Protein AF-A0A943DDJ6-F1 (afdb_monomer_lite)

Structure (mmCIF, N/CA/C/O backbone):
data_AF-A0A943DDJ6-F1
#
_entry.id   AF-A0A943DDJ6-F1
#
loop_
_atom_site.group_PDB
_atom_site.id
_atom_site.type_symbol
_atom_site.label_atom_id
_atom_site.label_alt_id
_atom_site.label_comp_id
_atom_site.label_asym_id
_atom_site.label_entity_id
_atom_site.label_seq_id
_atom_site.pdbx_PDB_ins_code
_atom_site.Cartn_x
_atom_site.Cartn_y
_atom_site.Cartn_z
_atom_site.occupancy
_atom_site.B_iso_or_equiv
_atom_site.auth_seq_id
_atom_site.auth_comp_id
_atom_site.auth_asym_id
_atom_site.auth_atom_id
_atom_site.pdbx_PDB_model_num
ATOM 1 N N . MET A 1 1 ? -19.215 -8.508 21.842 1.00 49.50 1 MET A N 1
ATOM 2 C CA . MET A 1 1 ? -19.177 -8.237 20.386 1.00 49.50 1 MET A CA 1
ATOM 3 C C . MET A 1 1 ? -18.303 -9.313 19.755 1.00 49.50 1 MET A C 1
ATOM 5 O O . MET A 1 1 ? -17.235 -9.571 20.293 1.00 49.50 1 MET A O 1
ATOM 9 N N . ALA A 1 2 ? -18.777 -10.025 18.729 1.00 50.59 2 ALA A N 1
ATOM 10 C CA . ALA A 1 2 ? -18.021 -11.134 18.146 1.00 50.59 2 ALA A CA 1
ATOM 11 C C . ALA A 1 2 ? -16.811 -10.601 17.363 1.00 50.59 2 ALA A C 1
ATOM 13 O O . ALA A 1 2 ? -16.972 -9.852 16.399 1.00 50.59 2 ALA A O 1
ATOM 14 N N . ASN A 1 3 ? -15.604 -10.986 17.775 1.00 65.31 3 ASN A N 1
ATOM 15 C CA . ASN A 1 3 ? -14.383 -10.681 17.038 1.00 65.31 3 ASN A CA 1
ATOM 16 C C . ASN A 1 3 ? -14.283 -11.644 15.848 1.00 65.31 3 ASN A C 1
ATOM 18 O O . ASN A 1 3 ? -14.105 -12.847 16.030 1.00 65.31 3 ASN A O 1
ATOM 22 N N . VAL A 1 4 ? -14.417 -11.128 14.625 1.00 78.44 4 VAL A N 1
ATOM 23 C CA . VAL A 1 4 ? -14.254 -11.918 13.394 1.00 78.44 4 VAL A CA 1
ATOM 24 C C . VAL A 1 4 ? -12.816 -11.783 12.904 1.00 78.44 4 VAL A C 1
ATOM 26 O O . VAL A 1 4 ? -12.301 -10.671 12.794 1.00 78.44 4 VAL A O 1
ATOM 29 N N . LYS A 1 5 ? -12.167 -12.906 12.580 1.00 87.06 5 LYS A N 1
ATOM 30 C CA . LYS A 1 5 ? -10.821 -12.906 11.990 1.00 87.06 5 LYS A CA 1
ATOM 31 C C . LYS A 1 5 ? -10.842 -12.171 10.643 1.00 87.06 5 LYS A C 1
ATOM 33 O O . LYS A 1 5 ? -11.621 -12.518 9.764 1.00 87.06 5 LYS A O 1
ATOM 38 N N . LEU A 1 6 ? -9.955 -11.194 10.447 1.00 87.94 6 LEU A N 1
ATOM 39 C CA . LEU A 1 6 ? -9.870 -10.434 9.188 1.00 87.94 6 LEU A CA 1
ATOM 40 C C . LEU A 1 6 ? -9.595 -11.327 7.965 1.00 87.94 6 LEU A C 1
ATOM 42 O O . LEU A 1 6 ? -10.124 -11.072 6.887 1.00 87.94 6 LEU A O 1
ATOM 46 N N . GLY A 1 7 ? -8.851 -12.420 8.151 1.00 90.75 7 GLY A N 1
ATOM 47 C CA . GLY A 1 7 ? -8.566 -13.400 7.097 1.00 90.75 7 GLY A CA 1
ATOM 48 C C . GLY A 1 7 ? -9.787 -14.142 6.547 1.00 90.75 7 GLY A C 1
ATOM 49 O O . GLY A 1 7 ? -9.687 -14.744 5.486 1.00 90.75 7 GLY A O 1
ATOM 50 N N . THR A 1 8 ? -10.941 -14.097 7.223 1.00 92.88 8 THR A N 1
ATOM 51 C CA . THR A 1 8 ? -12.185 -14.711 6.721 1.00 92.88 8 THR A CA 1
ATOM 52 C C . THR A 1 8 ? -13.105 -13.710 6.023 1.00 92.88 8 THR A C 1
ATOM 54 O O . THR A 1 8 ? -14.161 -14.089 5.518 1.00 92.88 8 THR A O 1
ATOM 57 N N . LYS A 1 9 ? -12.738 -12.422 5.988 1.00 95.00 9 LYS A N 1
ATOM 58 C CA . LYS A 1 9 ? -13.497 -11.397 5.268 1.00 95.00 9 LYS A CA 1
ATOM 59 C C . LYS A 1 9 ? -13.220 -11.494 3.771 1.00 95.00 9 LYS A C 1
ATOM 61 O O . LYS A 1 9 ? -12.069 -11.589 3.348 1.00 95.00 9 LYS A O 1
ATOM 66 N N . ALA A 1 10 ? -14.279 -11.424 2.971 1.00 97.00 10 ALA A N 1
ATOM 67 C CA . ALA A 1 10 ? -14.156 -11.376 1.521 1.00 97.00 10 ALA A CA 1
ATOM 68 C C . ALA A 1 10 ? -13.442 -10.091 1.076 1.00 97.00 10 ALA A C 1
ATOM 70 O O . ALA A 1 10 ? -13.588 -9.037 1.706 1.00 97.00 10 ALA A O 1
ATOM 71 N N . VAL A 1 11 ? -12.715 -10.169 -0.038 1.00 98.12 11 VAL A N 1
ATOM 72 C CA . VAL A 1 11 ? -12.174 -8.989 -0.724 1.00 98.12 11 VAL A CA 1
ATOM 73 C C . VAL A 1 11 ? -13.317 -8.015 -1.039 1.00 98.12 11 VAL A C 1
ATOM 75 O O . VAL A 1 11 ? -14.397 -8.426 -1.457 1.00 98.12 11 VAL A O 1
ATOM 78 N N . GLY A 1 12 ? -13.098 -6.725 -0.785 1.00 97.75 12 GLY A N 1
ATOM 79 C CA . GLY A 1 12 ? -14.103 -5.664 -0.877 1.00 97.75 12 GLY A CA 1
ATOM 80 C C . GLY A 1 12 ? -14.898 -5.408 0.408 1.00 97.75 12 GLY A C 1
ATOM 81 O O . GLY A 1 12 ? -15.646 -4.434 0.461 1.00 97.75 12 GLY A O 1
ATOM 82 N N . SER A 1 13 ? -14.730 -6.223 1.457 1.00 97.75 13 SER A N 1
ATOM 83 C CA . SER A 1 13 ? -15.357 -5.955 2.760 1.00 97.75 13 SER A CA 1
ATOM 84 C C . SER A 1 13 ? -14.799 -4.680 3.394 1.00 97.75 13 SER A C 1
ATOM 86 O O . SER A 1 13 ? -13.585 -4.469 3.383 1.00 97.75 13 SER A O 1
ATOM 88 N N . ILE A 1 14 ? -15.674 -3.888 4.023 1.00 97.00 14 ILE A N 1
ATOM 89 C CA . ILE A 1 14 ? -15.276 -2.747 4.855 1.00 97.00 14 ILE A CA 1
ATOM 90 C C . ILE A 1 14 ? -15.037 -3.206 6.293 1.00 97.00 14 ILE A C 1
ATOM 92 O O . ILE A 1 14 ? -15.858 -3.911 6.887 1.00 97.00 14 ILE A O 1
ATOM 96 N N . VAL A 1 15 ? -13.914 -2.778 6.860 1.00 95.44 15 VAL A N 1
ATOM 97 C CA . VAL A 1 15 ? -13.555 -2.961 8.266 1.00 95.44 15 VAL A CA 1
ATOM 98 C C . VAL A 1 15 ? -13.237 -1.607 8.883 1.00 95.44 15 VAL A C 1
ATOM 100 O O . VAL A 1 15 ? -12.662 -0.738 8.235 1.00 95.44 15 VAL A O 1
ATOM 103 N N . LYS A 1 16 ? -13.626 -1.416 10.143 1.00 95.56 16 LYS A N 1
ATOM 104 C CA . LYS A 1 16 ? -13.414 -0.156 10.858 1.00 95.56 16 LYS A CA 1
ATOM 105 C C . LYS A 1 16 ? -12.211 -0.272 11.775 1.00 95.56 16 LYS A C 1
ATOM 107 O O . LYS A 1 16 ? -12.199 -1.117 12.668 1.00 95.56 16 LYS A O 1
ATOM 112 N N . ILE A 1 17 ? -11.228 0.597 11.575 1.00 95.69 17 ILE A N 1
ATOM 113 C CA . ILE A 1 17 ? -10.015 0.680 12.395 1.00 95.69 17 ILE A CA 1
ATOM 114 C C . ILE A 1 17 ? -9.929 2.088 12.970 1.00 95.69 17 ILE A C 1
ATOM 116 O O . ILE A 1 17 ? -10.232 3.066 12.286 1.00 95.69 17 ILE A O 1
ATOM 120 N N . LYS A 1 18 ? -9.545 2.204 14.243 1.00 96.94 18 LYS A N 1
ATOM 121 C CA . LYS A 1 18 ? -9.266 3.512 14.832 1.00 96.94 18 LYS A CA 1
ATOM 122 C C . LYS A 1 18 ? -7.888 3.996 14.384 1.00 96.94 18 LYS A C 1
ATOM 124 O O . LYS A 1 18 ? -6.894 3.294 14.563 1.00 96.94 18 LYS A O 1
ATOM 129 N N . VAL A 1 19 ? -7.851 5.203 13.833 1.00 97.81 19 VAL A N 1
ATOM 130 C CA . VAL A 1 19 ? -6.631 5.941 13.493 1.00 97.81 19 VAL A CA 1
ATOM 131 C C . VAL A 1 19 ? -6.745 7.309 14.150 1.00 97.81 19 VAL A C 1
ATOM 133 O O . VAL A 1 19 ? -7.711 8.034 13.907 1.00 97.81 19 VAL A O 1
ATOM 136 N N . ASN A 1 20 ? -5.791 7.637 15.018 1.00 97.25 20 ASN A N 1
ATOM 137 C CA . ASN A 1 20 ? -5.795 8.839 15.849 1.00 97.25 20 ASN A CA 1
ATOM 138 C C . ASN A 1 20 ? -7.101 8.997 16.657 1.00 97.25 20 ASN A C 1
ATOM 140 O O . ASN A 1 20 ? -7.748 10.040 16.642 1.00 97.25 20 ASN A O 1
ATOM 144 N N . GLY A 1 21 ? -7.560 7.904 17.277 1.00 96.00 21 GLY A N 1
ATOM 145 C CA . GLY A 1 21 ? -8.799 7.864 18.065 1.00 96.00 21 GLY A CA 1
ATOM 146 C C . GLY A 1 21 ? -10.106 7.854 17.255 1.00 96.00 21 GLY A C 1
ATOM 147 O O . GLY A 1 21 ? -11.129 7.408 17.778 1.00 96.00 21 GLY A O 1
ATOM 148 N N . ALA A 1 22 ? -10.0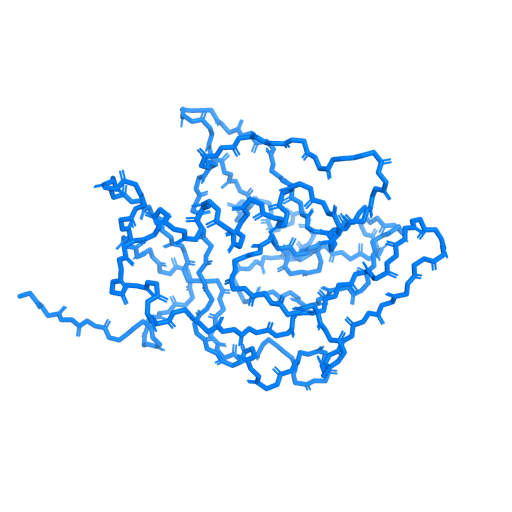84 8.248 15.979 1.00 96.69 22 ALA A N 1
ATOM 149 C CA . ALA A 1 22 ? -11.259 8.283 15.111 1.00 96.69 22 ALA A CA 1
ATOM 150 C C . ALA A 1 22 ? -11.442 6.970 14.337 1.00 96.69 22 ALA A C 1
ATOM 152 O O . ALA A 1 22 ? -10.481 6.392 13.832 1.00 96.69 22 ALA A O 1
ATOM 153 N N . SER A 1 23 ? -12.687 6.505 14.202 1.00 96.75 23 SER A N 1
ATOM 154 C CA . SER A 1 23 ? -13.006 5.328 13.384 1.00 96.75 23 SER A CA 1
ATOM 155 C C . SER A 1 23 ? -12.897 5.663 11.897 1.00 96.75 23 SER A C 1
ATOM 157 O O . SER A 1 23 ? -13.478 6.647 11.438 1.00 96.75 23 SER A O 1
ATOM 159 N N . LYS A 1 24 ? -12.147 4.848 11.155 1.00 97.25 24 LYS A N 1
ATOM 160 C CA . LYS A 1 24 ? -11.918 4.990 9.718 1.00 97.25 24 LYS A CA 1
ATOM 161 C C . LYS A 1 24 ? -12.232 3.687 8.994 1.00 97.25 24 LYS A C 1
ATOM 163 O O . LYS A 1 24 ? -11.968 2.605 9.524 1.00 97.25 24 LYS A O 1
ATOM 168 N N . ASP A 1 25 ? -12.764 3.809 7.785 1.00 97.56 25 ASP A N 1
ATOM 169 C CA . ASP A 1 25 ? -13.075 2.671 6.929 1.00 97.56 25 ASP A CA 1
ATOM 170 C C . ASP A 1 25 ? -11.823 2.206 6.176 1.00 97.56 25 ASP A C 1
ATOM 172 O O . ASP A 1 25 ? -11.112 2.990 5.543 1.00 97.56 25 ASP A O 1
ATOM 176 N N . PHE A 1 26 ? -11.582 0.903 6.228 1.00 98.06 26 PHE A N 1
ATOM 177 C CA . PHE A 1 26 ? -10.569 0.201 5.455 1.00 98.06 26 PHE A CA 1
ATOM 178 C C . PHE A 1 26 ? -11.236 -0.878 4.608 1.00 98.06 26 PHE A C 1
ATOM 180 O O . PHE A 1 26 ? -12.188 -1.523 5.042 1.00 98.06 26 PHE A O 1
ATOM 187 N N . ILE A 1 27 ? -10.715 -1.096 3.410 1.00 98.25 27 ILE A N 1
ATOM 188 C CA . ILE A 1 27 ? -11.183 -2.093 2.454 1.00 98.25 27 ILE A CA 1
ATOM 189 C C . ILE A 1 27 ? -10.225 -3.281 2.494 1.00 98.25 27 ILE A C 1
ATOM 191 O O . ILE A 1 27 ? -9.010 -3.098 2.417 1.00 98.25 27 ILE A O 1
ATOM 195 N N . VAL A 1 28 ? -10.753 -4.503 2.559 1.00 98.44 28 VAL A N 1
ATOM 196 C CA . VAL A 1 28 ? -9.958 -5.715 2.305 1.00 98.44 28 VAL A CA 1
ATOM 197 C C . VAL A 1 28 ? -9.627 -5.779 0.816 1.00 98.44 28 VAL A C 1
ATOM 199 O O . VAL A 1 28 ? -10.514 -6.055 0.009 1.00 98.44 28 VAL A O 1
ATOM 202 N N . VAL A 1 29 ? -8.372 -5.527 0.437 1.00 98.56 29 VAL A N 1
ATOM 203 C CA . VAL A 1 29 ? -7.970 -5.447 -0.982 1.00 98.56 29 VAL A CA 1
ATOM 204 C C . VAL A 1 29 ? -7.312 -6.712 -1.524 1.00 98.56 29 VAL A C 1
ATOM 206 O O . VAL A 1 29 ? -7.338 -6.949 -2.731 1.00 98.56 29 VAL A O 1
ATOM 209 N N . GLN A 1 30 ? -6.768 -7.546 -0.637 1.00 98.56 30 GLN A N 1
ATOM 210 C CA . GLN A 1 30 ? -6.151 -8.825 -0.977 1.00 98.56 30 GLN A CA 1
ATOM 211 C C . GLN A 1 30 ? -6.229 -9.784 0.214 1.00 98.56 30 GLN A C 1
ATOM 213 O O . GLN A 1 30 ? -6.111 -9.368 1.370 1.00 98.56 30 GLN A O 1
ATOM 218 N N . GLN A 1 31 ? -6.382 -11.074 -0.086 1.00 98.06 31 GLN A N 1
ATOM 219 C CA . GLN A 1 31 ? -6.125 -12.162 0.854 1.00 98.06 31 GLN A CA 1
ATOM 220 C C . GLN A 1 31 ? -4.959 -13.013 0.345 1.00 98.06 31 GLN A C 1
ATOM 222 O O . GLN A 1 31 ? -4.867 -13.311 -0.846 1.00 98.06 31 GLN A O 1
ATOM 227 N N . GLY A 1 32 ? -4.080 -13.411 1.256 1.00 97.94 32 GLY A N 1
ATOM 228 C CA . GLY A 1 32 ? -2.894 -14.194 0.938 1.00 97.94 32 GLY A CA 1
ATOM 229 C C . GLY A 1 32 ? -1.762 -13.371 0.318 1.00 97.94 32 GLY A C 1
ATOM 230 O O . GLY A 1 32 ? -1.766 -12.140 0.352 1.00 97.94 32 GLY A O 1
ATOM 231 N N . ASN A 1 33 ? -0.765 -14.066 -0.227 1.00 98.06 33 ASN A N 1
ATOM 232 C CA . ASN A 1 33 ? 0.306 -13.444 -1.003 1.00 98.06 33 ASN A CA 1
ATOM 233 C C . ASN A 1 33 ? -0.205 -13.161 -2.438 1.00 98.06 33 ASN A C 1
ATOM 235 O O . ASN A 1 33 ? -0.722 -14.091 -3.060 1.00 98.06 33 ASN A O 1
ATOM 239 N N . PRO A 1 34 ? -0.070 -11.928 -2.974 1.00 97.31 34 PRO A N 1
ATOM 240 C CA . PRO A 1 34 ? -0.543 -11.598 -4.322 1.00 97.31 34 PRO A CA 1
ATOM 241 C C . PRO A 1 34 ? 0.100 -12.438 -5.438 1.00 97.31 34 PRO A C 1
ATOM 243 O O . PRO A 1 34 ? -0.569 -12.821 -6.395 1.00 97.31 34 PRO A O 1
ATOM 246 N N . ASN A 1 35 ? 1.406 -12.698 -5.335 1.00 97.50 35 ASN A N 1
ATOM 247 C CA . ASN A 1 35 ? 2.180 -13.503 -6.273 1.00 97.50 35 ASN A CA 1
ATOM 248 C C . ASN A 1 35 ? 3.513 -13.902 -5.620 1.00 97.50 35 ASN A C 1
ATOM 250 O O . ASN A 1 35 ? 4.372 -13.056 -5.369 1.00 97.50 35 ASN A O 1
ATOM 254 N N . THR A 1 36 ? 3.724 -15.196 -5.399 1.00 96.75 36 THR A N 1
ATOM 255 C CA . THR A 1 36 ? 4.894 -15.706 -4.665 1.00 96.75 36 THR A CA 1
ATOM 256 C C . THR A 1 36 ? 6.219 -15.611 -5.427 1.00 96.75 36 THR A C 1
ATOM 258 O O . THR A 1 36 ? 7.265 -15.827 -4.826 1.00 96.75 36 THR A O 1
ATOM 261 N N . SER A 1 37 ? 6.205 -15.295 -6.728 1.00 95.50 37 SER A N 1
ATOM 262 C CA . SER A 1 37 ? 7.426 -15.020 -7.505 1.00 95.50 37 SER A CA 1
ATOM 263 C C . SER A 1 37 ? 7.882 -13.559 -7.405 1.00 95.50 37 SER A C 1
ATOM 265 O O . SER A 1 37 ? 9.065 -13.271 -7.569 1.00 95.50 37 SER A O 1
ATOM 267 N N . THR A 1 38 ? 6.966 -12.634 -7.102 1.00 96.81 38 THR A N 1
ATOM 268 C CA . THR A 1 38 ? 7.250 -11.194 -6.984 1.00 96.81 38 THR A CA 1
ATOM 269 C C . THR A 1 38 ? 7.357 -10.739 -5.525 1.00 96.81 38 THR A C 1
ATOM 271 O O . THR A 1 38 ? 8.174 -9.877 -5.201 1.00 96.81 38 THR A O 1
ATOM 274 N N . TYR A 1 39 ? 6.551 -11.312 -4.631 1.00 98.06 39 TYR A N 1
ATOM 275 C CA . TYR A 1 39 ? 6.456 -10.903 -3.230 1.00 98.06 39 TYR A CA 1
ATOM 276 C C . TYR A 1 39 ? 7.111 -11.929 -2.306 1.00 98.06 39 TYR A C 1
ATOM 278 O O . TYR A 1 39 ? 6.922 -13.136 -2.460 1.00 98.06 39 TYR A O 1
ATOM 286 N N . ASP A 1 40 ? 7.812 -11.435 -1.287 1.00 98.12 40 ASP A N 1
ATOM 287 C CA . ASP A 1 40 ? 8.360 -12.256 -0.207 1.00 98.12 40 ASP A CA 1
ATOM 288 C C . ASP A 1 40 ? 7.258 -13.010 0.560 1.00 98.12 40 ASP A C 1
ATOM 290 O O . ASP A 1 40 ? 6.101 -12.585 0.609 1.00 98.12 40 ASP A O 1
ATOM 294 N N . SER A 1 41 ? 7.596 -14.118 1.222 1.00 97.81 41 SER A N 1
ATOM 295 C CA . SER A 1 41 ? 6.621 -14.894 2.005 1.00 97.81 41 SER A CA 1
ATOM 296 C C . SER A 1 41 ? 5.977 -14.084 3.145 1.00 97.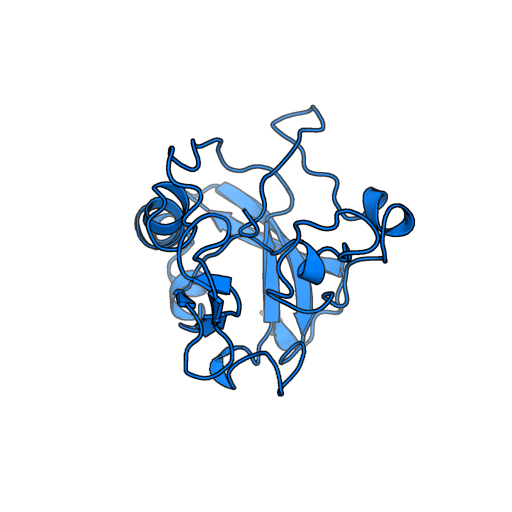81 41 SER A C 1
ATOM 298 O O . SER A 1 41 ? 4.828 -14.349 3.522 1.00 97.81 41 SER A O 1
ATOM 300 N N . SER A 1 42 ? 6.651 -13.035 3.639 1.00 98.25 42 SER A N 1
ATOM 301 C CA . SER A 1 42 ? 6.096 -12.084 4.613 1.00 98.25 42 SER A CA 1
ATOM 302 C C . SER A 1 42 ? 4.809 -11.403 4.131 1.00 98.25 42 SER A C 1
ATOM 304 O O . SER A 1 42 ? 3.934 -11.120 4.953 1.00 98.25 42 SER A O 1
ATOM 306 N N . CYS A 1 43 ? 4.622 -11.240 2.819 1.00 98.25 43 CYS A N 1
ATOM 307 C CA . CYS A 1 43 ? 3.434 -10.645 2.201 1.00 98.25 43 CYS A CA 1
ATOM 308 C C . CYS A 1 43 ? 2.173 -11.528 2.244 1.00 98.25 43 CYS A C 1
ATOM 310 O O . CYS A 1 43 ? 1.109 -11.092 1.803 1.00 98.25 43 CYS A O 1
ATOM 312 N N . ASN A 1 44 ? 2.252 -12.748 2.787 1.00 98.06 44 ASN A N 1
ATOM 313 C CA . ASN A 1 44 ? 1.076 -13.586 3.008 1.00 98.06 44 ASN A CA 1
ATOM 314 C C . ASN A 1 44 ? 0.224 -13.061 4.182 1.00 98.06 44 ASN A C 1
ATOM 316 O O . ASN A 1 44 ? 0.651 -13.124 5.341 1.00 98.06 44 ASN A O 1
ATOM 320 N N . GLY A 1 45 ? -0.978 -12.553 3.909 1.00 97.00 45 GLY A N 1
ATOM 321 C CA . GLY A 1 45 ? -1.891 -12.057 4.942 1.00 97.00 45 GLY A CA 1
ATOM 322 C C . GLY A 1 45 ? -3.116 -11.347 4.370 1.00 97.00 45 GLY A C 1
ATOM 323 O O . GLY A 1 45 ? -3.408 -11.456 3.184 1.00 97.00 45 GLY A O 1
ATOM 324 N N . THR A 1 46 ? -3.832 -10.611 5.217 1.00 97.94 46 THR A N 1
ATOM 325 C CA . THR A 1 46 ? -4.940 -9.745 4.790 1.00 97.94 46 THR A CA 1
ATOM 326 C C . THR A 1 46 ? -4.422 -8.335 4.559 1.00 97.94 46 THR A C 1
ATOM 328 O O . THR A 1 46 ? -3.892 -7.716 5.481 1.00 97.94 46 THR A O 1
ATOM 331 N N . TRP A 1 47 ? -4.594 -7.820 3.346 1.00 98.38 47 TRP A N 1
ATOM 332 C CA . TRP A 1 47 ? -4.172 -6.470 2.989 1.00 98.38 47 TRP A CA 1
ATOM 333 C C . TRP A 1 47 ? -5.351 -5.519 3.124 1.00 98.38 47 TRP A C 1
ATOM 335 O O . TRP A 1 47 ? -6.443 -5.794 2.617 1.00 98.38 47 TRP A O 1
ATOM 345 N N . LEU A 1 48 ? -5.115 -4.397 3.794 1.00 98.19 48 LEU A N 1
ATOM 346 C CA . LEU A 1 48 ? -6.117 -3.373 4.037 1.00 98.19 48 LEU A CA 1
ATOM 347 C C . LEU A 1 48 ? -5.700 -2.065 3.372 1.00 9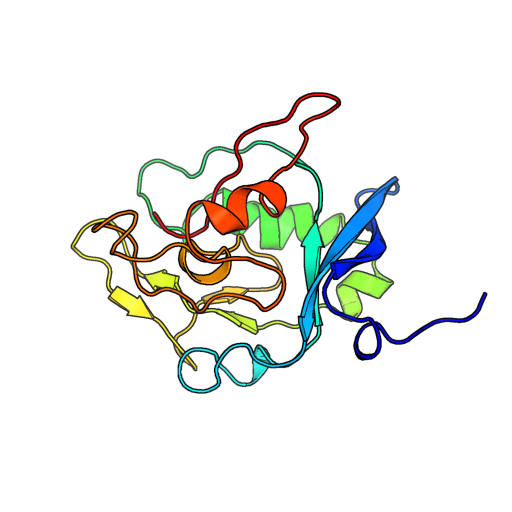8.19 48 LEU A C 1
ATOM 349 O O . LEU A 1 48 ? -4.567 -1.621 3.539 1.00 98.19 48 LEU A O 1
ATOM 353 N N . LEU A 1 49 ? -6.637 -1.439 2.667 1.00 98.12 49 LEU A N 1
ATOM 354 C CA . LEU A 1 49 ? -6.482 -0.102 2.102 1.00 98.12 49 LEU A CA 1
ATOM 355 C C . LEU A 1 49 ? -7.397 0.861 2.846 1.00 98.12 49 LEU A C 1
ATOM 357 O O . LEU A 1 49 ? -8.595 0.609 2.948 1.00 98.12 49 LEU A O 1
ATOM 361 N N . MET A 1 50 ? -6.855 1.964 3.349 1.00 97.56 50 MET A N 1
ATOM 362 C CA . MET A 1 50 ? -7.683 3.031 3.907 1.00 97.56 50 MET A CA 1
ATOM 363 C C . MET A 1 50 ? -8.522 3.652 2.787 1.00 97.56 50 MET A C 1
ATOM 365 O O . MET A 1 50 ? -7.973 4.020 1.754 1.00 97.56 50 MET A O 1
ATOM 369 N N . LYS A 1 51 ? -9.844 3.718 2.972 1.00 96.44 51 LYS A N 1
ATOM 370 C CA . LYS A 1 51 ? -10.781 4.083 1.898 1.00 96.44 51 LYS A CA 1
ATOM 371 C C . LYS A 1 51 ? -10.593 5.522 1.405 1.00 96.44 51 LYS A C 1
ATOM 373 O O . LYS A 1 51 ? -10.620 5.761 0.204 1.00 96.44 51 LYS A O 1
ATOM 378 N N . ASP A 1 52 ? -10.419 6.450 2.340 1.00 95.69 52 ASP A N 1
ATOM 379 C CA . ASP A 1 52 ? -10.369 7.890 2.085 1.00 95.69 52 ASP A CA 1
ATOM 380 C C . ASP A 1 52 ? -8.999 8.472 2.445 1.00 95.69 52 ASP A C 1
ATOM 382 O O . ASP A 1 52 ? -8.235 7.884 3.222 1.00 95.69 52 ASP A O 1
ATOM 386 N N . ILE A 1 53 ? -8.694 9.649 1.897 1.00 95.25 53 ILE A N 1
ATOM 387 C CA . ILE A 1 53 ? -7.413 10.322 2.109 1.00 95.25 53 ILE A CA 1
ATOM 388 C C . ILE A 1 53 ? -7.320 10.766 3.568 1.00 95.25 53 ILE A C 1
ATOM 390 O O . ILE A 1 53 ? -8.121 11.557 4.062 1.00 95.25 53 ILE A O 1
ATOM 394 N N . TYR A 1 54 ? -6.313 10.247 4.270 1.00 94.75 54 TYR A N 1
ATOM 395 C CA . TYR A 1 54 ? -6.057 10.627 5.657 1.00 94.75 54 TYR A CA 1
ATOM 396 C C . TYR A 1 54 ? -5.354 11.980 5.774 1.00 94.75 54 TYR A C 1
ATOM 398 O O . TYR A 1 54 ? -5.679 12.782 6.645 1.00 94.75 54 TYR A O 1
ATOM 406 N N . THR A 1 55 ? -4.354 12.203 4.924 1.00 93.00 55 THR A N 1
ATOM 407 C CA . THR A 1 55 ? -3.550 13.421 4.888 1.00 93.00 55 THR A CA 1
ATOM 408 C C . THR A 1 55 ? -2.894 13.566 3.519 1.00 93.00 55 THR A C 1
ATOM 410 O O . THR A 1 55 ? -2.742 12.584 2.789 1.00 93.00 55 THR A O 1
ATOM 413 N N . THR A 1 56 ? -2.464 14.779 3.197 1.00 90.31 56 THR A N 1
ATOM 414 C CA . THR A 1 56 ? -1.667 15.091 2.009 1.00 90.31 56 THR A CA 1
ATOM 415 C C . THR A 1 56 ? -0.226 15.366 2.418 1.00 90.31 56 THR A C 1
ATOM 417 O O . THR A 1 56 ? 0.025 16.058 3.404 1.00 90.31 56 THR A O 1
ATOM 420 N N . SER A 1 57 ? 0.733 14.851 1.655 1.00 85.00 57 SER A N 1
ATOM 421 C CA . SER A 1 57 ? 2.159 15.076 1.892 1.00 85.00 57 SER A CA 1
ATOM 422 C C . SER A 1 57 ? 2.899 15.168 0.565 1.00 85.00 57 SER A C 1
ATOM 424 O O . SER A 1 57 ? 2.448 14.613 -0.437 1.00 85.00 57 SER A O 1
ATOM 426 N N . THR A 1 58 ? 4.033 15.862 0.555 1.00 80.69 58 THR A N 1
ATOM 427 C CA . THR A 1 58 ? 4.927 15.886 -0.601 1.00 80.69 58 THR A CA 1
ATOM 428 C C . THR A 1 58 ? 5.717 14.580 -0.668 1.00 80.69 58 THR A C 1
ATOM 430 O O . THR A 1 58 ? 6.165 14.052 0.351 1.00 80.69 58 THR A O 1
ATOM 433 N N . PHE A 1 59 ? 5.894 14.048 -1.880 1.00 75.69 59 PHE A N 1
ATOM 434 C CA . PHE A 1 59 ? 6.695 12.841 -2.120 1.00 75.69 59 PHE A CA 1
ATOM 435 C C . PHE A 1 59 ? 8.209 13.111 -1.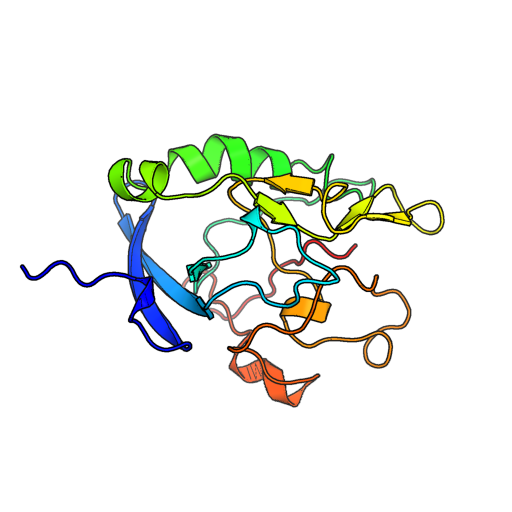972 1.00 75.69 59 PHE A C 1
ATOM 437 O O . PHE A 1 59 ? 8.978 12.210 -1.645 1.00 75.69 59 PHE A O 1
ATOM 444 N N . GLY A 1 60 ? 8.627 14.368 -2.161 1.00 75.94 60 GLY A N 1
ATOM 445 C CA . GLY A 1 60 ? 10.026 14.796 -2.242 1.00 75.94 60 GLY A CA 1
ATOM 446 C C . GLY A 1 60 ? 10.496 14.950 -3.694 1.00 75.94 60 GLY A C 1
ATOM 447 O O . GLY A 1 60 ? 9.780 14.590 -4.621 1.00 75.94 60 GLY A O 1
ATOM 448 N N . ASN A 1 61 ? 11.701 15.490 -3.896 1.00 75.75 61 ASN A N 1
ATOM 449 C CA . ASN A 1 61 ? 12.167 15.919 -5.228 1.00 75.75 61 ASN A CA 1
ATOM 450 C C . ASN A 1 61 ? 12.905 14.834 -6.030 1.00 75.75 61 ASN A C 1
ATOM 452 O O . ASN A 1 61 ? 13.237 15.052 -7.189 1.00 75.75 61 ASN A O 1
ATOM 456 N N . ASN A 1 62 ? 13.191 13.680 -5.421 1.00 80.62 62 ASN A N 1
ATOM 457 C CA . ASN A 1 62 ? 14.107 12.693 -5.996 1.00 80.62 62 ASN A CA 1
ATOM 458 C C . ASN A 1 62 ? 13.402 11.471 -6.602 1.00 80.62 62 ASN A C 1
ATOM 460 O O . ASN A 1 62 ? 14.090 10.578 -7.072 1.00 80.62 62 ASN A O 1
ATOM 464 N N . ASN A 1 63 ? 12.067 11.378 -6.580 1.00 83.19 63 ASN A N 1
ATOM 465 C CA . ASN A 1 63 ? 11.315 10.204 -7.061 1.00 83.19 63 ASN A CA 1
ATOM 466 C C . ASN A 1 63 ? 11.793 8.853 -6.469 1.00 83.19 63 ASN A C 1
ATOM 468 O O . ASN A 1 63 ? 11.625 7.803 -7.082 1.00 83.19 63 ASN A O 1
ATOM 472 N N . SER A 1 64 ? 12.385 8.862 -5.267 1.00 90.19 64 SER A N 1
ATOM 473 C CA . SER A 1 64 ? 12.719 7.651 -4.504 1.00 90.19 64 SER A CA 1
ATOM 474 C C . SER A 1 64 ? 11.619 7.391 -3.488 1.00 90.19 64 SER A C 1
ATOM 476 O O . SER A 1 64 ? 11.478 8.152 -2.532 1.00 90.19 64 SER A O 1
ATOM 478 N N . TYR A 1 65 ? 10.858 6.305 -3.651 1.00 92.81 65 TYR A N 1
ATOM 479 C CA . TYR A 1 65 ? 9.857 5.939 -2.648 1.00 92.81 65 TYR A CA 1
ATOM 480 C C . TYR A 1 65 ? 10.507 5.577 -1.308 1.00 92.81 65 TYR A C 1
ATOM 482 O O . TYR A 1 65 ? 10.061 6.040 -0.261 1.00 92.81 65 TYR A O 1
ATOM 490 N N . LYS A 1 66 ? 11.589 4.789 -1.336 1.00 93.69 66 LYS A N 1
ATOM 491 C CA . LYS A 1 66 ? 12.294 4.329 -0.130 1.00 93.69 66 LYS A CA 1
ATOM 492 C C . LYS A 1 66 ? 12.781 5.493 0.736 1.00 93.69 66 LYS A C 1
ATOM 494 O O . LYS A 1 66 ? 12.624 5.434 1.956 1.00 93.69 66 LYS A O 1
ATOM 499 N N . ASP A 1 67 ? 13.327 6.527 0.099 1.00 91.69 67 ASP A N 1
ATOM 500 C CA . ASP A 1 67 ? 13.922 7.688 0.774 1.00 91.69 67 ASP A CA 1
ATOM 501 C C . ASP A 1 67 ? 12.939 8.868 0.892 1.00 91.69 67 ASP A C 1
ATOM 503 O O . ASP A 1 67 ? 13.318 9.967 1.293 1.00 91.69 67 ASP A O 1
ATOM 507 N N . SER A 1 68 ? 11.666 8.659 0.539 1.00 91.44 68 SER A N 1
ATOM 508 C CA . SER A 1 68 ? 10.645 9.706 0.584 1.00 91.44 68 SER A CA 1
ATOM 509 C C . SER A 1 68 ? 10.225 10.063 2.015 1.00 91.44 68 SER A C 1
ATOM 511 O O . SER A 1 68 ? 10.150 9.223 2.925 1.00 91.44 68 SER A O 1
ATOM 513 N N . SER A 1 69 ? 9.834 11.326 2.197 1.00 92.38 69 SER A N 1
ATOM 514 C CA . SER A 1 69 ? 9.163 11.810 3.409 1.00 92.38 69 SER A CA 1
ATOM 515 C C . SER A 1 69 ? 7.877 11.035 3.694 1.00 92.38 69 SER A C 1
ATOM 517 O O . SER A 1 69 ? 7.577 10.764 4.857 1.00 92.38 69 SER A O 1
ATOM 519 N N . ILE A 1 70 ? 7.138 10.623 2.655 1.00 92.75 70 ILE A N 1
ATOM 520 C CA . ILE A 1 70 ? 5.902 9.855 2.828 1.00 92.75 70 ILE A CA 1
ATOM 521 C C . ILE A 1 70 ? 6.169 8.441 3.359 1.00 92.75 70 ILE A C 1
ATOM 523 O O . ILE A 1 70 ? 5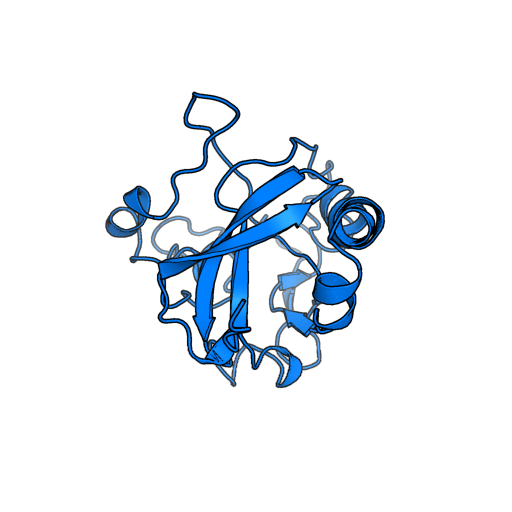.470 8.004 4.271 1.00 92.75 70 ILE A O 1
ATOM 527 N N . HIS A 1 71 ? 7.203 7.739 2.884 1.00 94.56 71 HIS A N 1
ATOM 528 C CA . HIS A 1 71 ? 7.558 6.417 3.418 1.00 94.56 71 HIS A CA 1
ATOM 529 C C . HIS A 1 71 ? 7.973 6.495 4.898 1.00 94.56 71 HIS A C 1
ATOM 531 O O . HIS A 1 71 ? 7.535 5.671 5.711 1.00 94.56 71 HIS A O 1
ATOM 537 N N . THR A 1 72 ? 8.727 7.541 5.259 1.00 94.62 72 THR A N 1
ATOM 538 C CA . THR A 1 72 ? 9.102 7.845 6.651 1.00 94.62 72 THR A CA 1
ATOM 539 C C . THR A 1 72 ? 7.873 8.154 7.511 1.00 94.62 72 THR A C 1
ATOM 541 O O . THR A 1 72 ? 7.704 7.585 8.591 1.00 94.62 72 THR A O 1
ATOM 544 N N . TYR A 1 73 ? 6.968 9.007 7.025 1.00 95.62 73 TYR A N 1
ATOM 545 C CA . TYR A 1 73 ? 5.724 9.349 7.715 1.00 95.62 73 TYR A CA 1
ATOM 546 C C . TYR A 1 73 ? 4.834 8.122 7.950 1.00 95.62 73 TYR A C 1
ATOM 548 O O . TYR A 1 73 ? 4.317 7.947 9.055 1.00 95.62 73 TYR A O 1
ATOM 556 N N . LEU A 1 74 ? 4.679 7.258 6.939 1.00 96.50 74 LEU A N 1
ATOM 557 C CA . LEU A 1 74 ? 3.841 6.061 7.023 1.00 96.50 74 LEU A CA 1
ATOM 558 C C . LEU A 1 74 ? 4.345 5.080 8.090 1.00 96.50 74 LEU A C 1
ATOM 560 O O . LEU A 1 74 ? 3.546 4.579 8.882 1.00 96.50 74 LEU A O 1
ATOM 564 N N . ASN A 1 75 ? 5.659 4.846 8.149 1.00 97.88 75 ASN A N 1
ATOM 565 C CA . ASN A 1 75 ? 6.268 3.862 9.055 1.00 97.88 75 ASN A CA 1
ATOM 566 C C . ASN A 1 75 ? 6.670 4.425 10.428 1.00 97.88 75 ASN A C 1
ATOM 568 O O . ASN A 1 75 ? 6.984 3.650 11.330 1.00 97.88 75 ASN A O 1
ATOM 572 N N . GLY A 1 76 ? 6.626 5.745 10.606 1.00 97.50 76 GLY A N 1
ATOM 573 C CA . GLY A 1 76 ? 6.787 6.417 11.893 1.00 97.50 76 GLY A CA 1
ATOM 574 C C . GLY A 1 76 ? 5.454 6.954 12.404 1.00 97.50 76 GLY A C 1
ATOM 575 O O . GLY A 1 76 ? 4.717 6.274 13.120 1.00 97.50 76 GLY A O 1
ATOM 576 N N . THR A 1 77 ? 5.146 8.195 12.033 1.00 97.56 77 THR A N 1
ATOM 577 C CA . THR A 1 77 ? 4.000 8.949 12.553 1.00 97.56 77 THR A CA 1
ATOM 578 C C . THR A 1 77 ? 2.672 8.234 12.330 1.00 97.56 77 THR A C 1
ATOM 580 O O . THR A 1 77 ? 1.978 7.956 13.302 1.00 97.56 77 THR A O 1
ATOM 583 N N . PHE A 1 78 ? 2.313 7.894 11.089 1.00 97.69 78 PHE A N 1
ATOM 584 C CA . PHE A 1 78 ? 1.010 7.291 10.795 1.00 97.69 78 PHE A CA 1
ATOM 585 C C . PHE A 1 78 ? 0.844 5.919 11.452 1.00 97.69 78 PHE A C 1
ATOM 587 O O . PHE A 1 78 ? -0.181 5.672 12.084 1.00 97.69 78 PHE A O 1
ATOM 594 N N . TYR A 1 79 ? 1.861 5.053 11.379 1.00 98.25 79 TYR A N 1
ATOM 595 C CA . TYR A 1 79 ? 1.869 3.772 12.090 1.00 98.25 79 TYR A CA 1
ATOM 596 C C . TYR A 1 79 ? 1.577 3.948 13.587 1.00 98.25 79 TYR A C 1
ATOM 598 O O . TYR A 1 79 ? 0.811 3.177 14.166 1.00 98.25 79 TYR A O 1
ATOM 606 N N . ASN A 1 80 ? 2.115 5.000 14.212 1.00 98.31 80 ASN A N 1
ATOM 607 C CA . ASN A 1 80 ? 1.875 5.287 15.623 1.00 98.31 80 ASN A CA 1
ATOM 608 C C . ASN A 1 80 ? 0.465 5.815 15.937 1.00 98.31 80 ASN A C 1
ATOM 610 O O . ASN A 1 80 ? 0.042 5.718 17.089 1.00 98.31 80 ASN A O 1
ATOM 614 N N . LEU A 1 81 ? -0.275 6.303 14.938 1.00 98.25 81 LEU A N 1
ATOM 615 C CA . LEU A 1 81 ? -1.673 6.725 15.079 1.00 98.25 81 LEU A CA 1
ATOM 616 C C . LEU A 1 81 ? -2.662 5.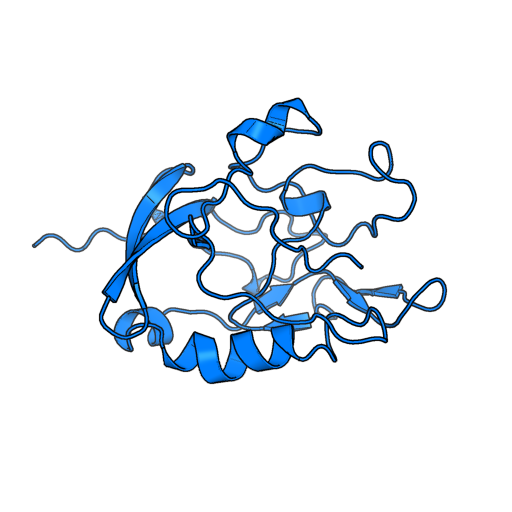555 15.001 1.00 98.25 81 LEU A C 1
ATOM 618 O O . LEU A 1 81 ? -3.808 5.705 15.426 1.00 98.25 81 LEU A O 1
ATOM 622 N N . ILE A 1 82 ? -2.256 4.406 14.458 1.00 98.25 82 ILE A N 1
ATOM 623 C CA . ILE A 1 82 ? -3.100 3.209 14.395 1.00 98.25 82 ILE A CA 1
ATOM 624 C C . ILE A 1 82 ? -3.286 2.647 15.810 1.00 98.25 82 ILE A C 1
ATOM 626 O O . ILE A 1 82 ? -2.325 2.557 16.579 1.00 98.25 82 ILE A O 1
ATOM 630 N N . ASP A 1 83 ? -4.522 2.246 16.128 1.00 96.69 83 ASP A N 1
ATOM 631 C CA . ASP A 1 83 ? -4.876 1.556 17.374 1.00 96.69 83 ASP A CA 1
ATOM 632 C C . ASP A 1 83 ? -3.852 0.476 17.748 1.00 96.69 83 ASP A C 1
ATOM 634 O O . ASP A 1 83 ? -3.445 -0.328 16.905 1.00 96.69 83 ASP A O 1
ATOM 638 N N . SER A 1 84 ? -3.437 0.444 19.015 1.00 96.56 84 SER A N 1
ATOM 639 C CA . SER A 1 84 ? -2.324 -0.391 19.472 1.00 96.56 84 SER A CA 1
ATOM 640 C C . SER A 1 84 ? -2.548 -1.887 19.237 1.00 96.56 84 SER A C 1
ATOM 642 O O . SER A 1 84 ? -1.591 -2.582 18.888 1.00 96.56 84 SER A O 1
ATOM 644 N N . ASN A 1 85 ? -3.787 -2.378 19.356 1.00 93.44 85 ASN A N 1
ATOM 645 C CA . ASN A 1 85 ? -4.104 -3.788 19.125 1.00 93.44 85 ASN A CA 1
ATOM 646 C C . ASN A 1 85 ? -3.998 -4.144 17.640 1.00 93.44 85 ASN A C 1
ATOM 648 O O . ASN A 1 85 ? -3.474 -5.199 17.285 1.00 93.44 85 ASN A O 1
ATOM 652 N N . ILE A 1 86 ? -4.456 -3.249 16.760 1.00 94.88 86 ILE A N 1
ATOM 653 C CA . ILE A 1 86 ? -4.317 -3.427 15.310 1.00 94.88 86 ILE A CA 1
ATOM 654 C C . ILE A 1 86 ? -2.848 -3.334 14.914 1.00 94.88 86 ILE A C 1
ATOM 656 O O . ILE A 1 86 ? -2.352 -4.181 14.178 1.00 94.88 86 ILE A O 1
ATOM 660 N N . ARG A 1 87 ? -2.128 -2.356 15.463 1.00 95.50 87 ARG A N 1
ATOM 661 C CA . ARG A 1 87 ? -0.702 -2.142 15.230 1.00 95.50 87 ARG A CA 1
ATOM 662 C C . ARG A 1 87 ? 0.142 -3.362 15.601 1.00 95.50 87 ARG A C 1
ATOM 664 O O . ARG A 1 87 ? 1.059 -3.702 14.861 1.00 95.50 87 ARG A O 1
ATOM 671 N N . ALA A 1 88 ? -0.201 -4.047 16.693 1.00 95.62 88 ALA A N 1
ATOM 672 C CA . ALA A 1 88 ? 0.442 -5.297 17.101 1.00 95.62 88 ALA A CA 1
ATOM 673 C C . ALA A 1 88 ? 0.224 -6.453 16.103 1.00 95.62 88 ALA A C 1
ATOM 675 O O . ALA A 1 88 ? 1.044 -7.366 16.043 1.00 95.62 88 ALA A O 1
ATOM 676 N N . ALA A 1 89 ? -0.846 -6.409 15.302 1.00 94.81 89 ALA A N 1
ATOM 677 C CA . ALA A 1 89 ? -1.133 -7.398 14.263 1.00 94.81 89 ALA A CA 1
ATOM 678 C C . ALA A 1 89 ? -0.528 -7.046 12.887 1.00 94.81 89 ALA A C 1
ATOM 680 O O . ALA A 1 89 ? -0.526 -7.893 11.990 1.00 94.81 89 ALA A O 1
ATOM 681 N N . ILE A 1 90 ? -0.019 -5.821 12.694 1.00 97.56 90 ILE A N 1
ATOM 682 C CA . ILE A 1 90 ? 0.605 -5.409 11.430 1.00 97.56 90 ILE A CA 1
ATOM 683 C C . ILE A 1 90 ? 1.967 -6.091 11.286 1.00 97.56 90 ILE A C 1
ATOM 685 O O . ILE A 1 90 ? 2.870 -5.930 12.109 1.00 97.56 90 ILE A O 1
ATOM 689 N N . LYS A 1 91 ? 2.124 -6.829 10.188 1.00 97.88 91 LYS A N 1
ATOM 690 C CA . LYS A 1 91 ? 3.359 -7.534 9.851 1.00 97.88 91 LYS A CA 1
ATOM 691 C C . LYS A 1 91 ? 4.388 -6.567 9.266 1.00 97.88 91 LYS A C 1
ATOM 693 O O . LYS A 1 91 ? 4.042 -5.690 8.481 1.00 97.88 91 LYS A O 1
ATOM 698 N N . GLN A 1 92 ? 5.661 -6.791 9.586 1.00 98.38 92 GLN A N 1
ATOM 699 C CA . GLN A 1 92 ? 6.756 -6.299 8.751 1.00 98.38 92 GLN A CA 1
ATOM 700 C C . GLN A 1 92 ? 6.789 -7.147 7.474 1.00 98.38 92 GLN A C 1
ATOM 702 O O . GLN A 1 92 ? 6.863 -8.375 7.563 1.00 98.38 92 GLN A O 1
ATOM 707 N N . VAL A 1 93 ? 6.717 -6.513 6.307 1.00 98.56 93 VAL A N 1
ATOM 708 C CA . VAL A 1 93 ? 6.702 -7.185 5.000 1.00 98.56 93 VAL A CA 1
ATOM 709 C C . VAL A 1 93 ? 7.770 -6.623 4.071 1.00 98.56 93 VAL A C 1
ATOM 711 O O . VAL A 1 93 ? 8.251 -5.515 4.295 1.00 98.56 93 VAL A O 1
ATOM 714 N N . LYS A 1 94 ? 8.127 -7.369 3.021 1.00 98.38 94 LYS A N 1
ATOM 715 C CA . LYS A 1 94 ? 9.016 -6.905 1.946 1.00 98.38 94 LYS A CA 1
ATOM 716 C C . LYS A 1 94 ? 8.252 -6.785 0.630 1.00 98.38 94 LYS A C 1
ATOM 718 O O . LYS A 1 94 ? 8.019 -7.785 -0.049 1.00 98.38 94 LYS A O 1
ATOM 723 N N . ILE A 1 95 ? 7.851 -5.563 0.285 1.00 98.38 95 ILE A N 1
ATOM 724 C CA . ILE A 1 95 ? 7.077 -5.292 -0.936 1.00 98.38 95 ILE A CA 1
ATOM 725 C C . ILE A 1 95 ? 7.989 -5.063 -2.150 1.00 98.38 95 ILE A C 1
ATOM 727 O O . ILE A 1 95 ? 9.095 -4.535 -1.992 1.00 98.38 95 ILE A O 1
ATOM 731 N N . PRO A 1 96 ? 7.540 -5.406 -3.368 1.00 97.81 96 PRO A N 1
ATOM 732 C CA . PRO A 1 96 ? 8.216 -4.986 -4.580 1.00 97.81 96 PRO A CA 1
ATOM 733 C C . PRO A 1 96 ? 8.152 -3.463 -4.743 1.00 97.81 96 PRO A C 1
ATOM 735 O O . PRO A 1 96 ? 7.130 -2.830 -4.454 1.00 97.81 96 PRO A O 1
ATOM 738 N N . TYR A 1 97 ? 9.253 -2.871 -5.194 1.00 96.06 97 TYR A N 1
ATOM 739 C CA . TYR A 1 97 ? 9.366 -1.427 -5.403 1.00 96.06 97 TYR A CA 1
ATOM 740 C C . TYR A 1 97 ? 10.471 -1.096 -6.413 1.00 96.06 97 TYR A C 1
ATOM 742 O O . TYR A 1 97 ? 11.380 -1.900 -6.642 1.00 96.06 97 TYR A O 1
ATOM 750 N N . GLN A 1 98 ? 10.409 0.103 -6.990 1.00 93.69 98 GLN A N 1
ATOM 751 C CA . GLN A 1 98 ? 11.510 0.673 -7.763 1.00 93.69 98 GLN A CA 1
ATOM 752 C C . GLN A 1 98 ? 12.580 1.214 -6.801 1.00 93.69 98 GLN A C 1
ATOM 754 O O . GLN A 1 98 ? 12.350 2.185 -6.079 1.00 93.69 98 GLN A O 1
ATOM 759 N N . ASN A 1 99 ? 13.746 0.569 -6.764 1.00 93.06 99 ASN A N 1
ATOM 760 C CA . ASN A 1 99 ? 14.877 0.959 -5.931 1.00 93.06 99 ASN A CA 1
ATOM 761 C C . ASN A 1 99 ? 15.805 1.916 -6.681 1.00 93.06 99 ASN A C 1
ATOM 763 O O . ASN A 1 99 ? 16.435 1.518 -7.658 1.00 93.06 99 ASN A O 1
ATOM 767 N N . GLY A 1 100 ? 15.924 3.151 -6.199 1.00 86.12 100 GLY A N 1
ATOM 768 C CA . GLY A 1 100 ? 16.648 4.227 -6.876 1.00 86.12 100 GLY A CA 1
ATOM 769 C C . GLY A 1 100 ? 15.694 5.206 -7.557 1.00 86.12 100 GLY A C 1
ATOM 770 O O . GLY A 1 100 ? 14.505 5.237 -7.249 1.00 86.12 100 GLY A O 1
ATOM 771 N N . THR A 1 101 ? 16.226 6.032 -8.455 1.00 83.88 101 THR A N 1
ATOM 772 C CA . THR A 1 101 ? 15.516 7.180 -9.034 1.00 83.88 101 THR A CA 1
ATOM 773 C C . THR A 1 101 ? 15.622 7.177 -10.558 1.00 83.88 101 THR A C 1
ATOM 775 O O . THR A 1 101 ? 16.623 6.727 -11.123 1.00 83.88 101 THR A O 1
ATOM 778 N N . GLY A 1 102 ? 14.581 7.669 -11.239 1.00 71.81 102 GLY A N 1
ATOM 779 C CA . GLY A 1 102 ? 14.549 7.783 -12.702 1.00 71.81 102 GLY A CA 1
ATOM 780 C C . GLY A 1 102 ? 14.917 6.484 -13.436 1.00 71.81 102 GLY A C 1
ATOM 781 O O . GLY A 1 102 ? 14.571 5.384 -13.004 1.00 71.81 102 GLY A O 1
ATOM 782 N N . SER A 1 103 ? 15.655 6.619 -14.541 1.00 71.38 103 SER A N 1
ATOM 783 C CA . SER A 1 103 ? 16.144 5.502 -15.365 1.00 71.38 103 SER A CA 1
ATOM 784 C C . SER A 1 103 ? 17.274 4.686 -14.724 1.00 71.38 103 SER A C 1
ATOM 786 O O . SER A 1 103 ? 17.590 3.608 -15.219 1.00 71.38 103 SER A O 1
ATOM 788 N N . GLY A 1 104 ? 17.880 5.177 -13.636 1.00 76.56 104 GLY A N 1
ATOM 789 C CA . GLY A 1 104 ? 18.932 4.476 -12.892 1.00 76.56 104 GLY A CA 1
ATOM 790 C C . GLY A 1 104 ? 18.406 3.544 -11.798 1.00 76.56 104 GLY A C 1
ATOM 791 O O . GLY A 1 104 ? 19.189 2.830 -11.173 1.00 76.56 104 GLY A O 1
ATOM 792 N N . GLY A 1 105 ? 17.096 3.557 -11.537 1.00 84.50 105 GLY A N 1
ATOM 793 C CA . GLY A 1 105 ? 16.479 2.647 -10.581 1.00 84.50 105 GLY A CA 1
ATOM 794 C C . GLY A 1 105 ? 16.367 1.215 -11.111 1.00 84.50 105 GLY A C 1
ATOM 795 O O . GLY A 1 105 ? 16.348 0.967 -12.316 1.00 84.50 105 GLY A O 1
ATOM 796 N N . SER A 1 106 ? 16.232 0.258 -10.199 1.00 91.81 106 SER A N 1
ATOM 797 C CA . SER A 1 106 ? 16.028 -1.157 -10.519 1.00 91.81 106 SER A CA 1
ATOM 798 C C . SER A 1 106 ? 14.865 -1.738 -9.728 1.00 91.81 106 SER A C 1
ATOM 800 O O . SER A 1 106 ? 14.598 -1.338 -8.595 1.00 91.81 106 SER A O 1
ATOM 802 N N . LEU A 1 107 ? 14.171 -2.705 -10.320 1.00 94.50 107 LEU A N 1
ATOM 803 C CA . LEU A 1 107 ? 13.083 -3.397 -9.649 1.00 94.50 107 LEU A CA 1
ATOM 804 C C . LEU A 1 107 ? 13.643 -4.324 -8.559 1.00 94.50 107 LEU A C 1
ATOM 806 O O . LEU A 1 107 ? 14.385 -5.260 -8.854 1.00 94.50 107 LEU A O 1
ATOM 810 N N . ALA A 1 108 ? 13.244 -4.093 -7.310 1.00 96.62 108 ALA A N 1
ATOM 811 C CA . ALA A 1 108 ? 13.552 -4.969 -6.186 1.00 96.62 108 ALA A CA 1
ATOM 812 C C . ALA A 1 108 ? 12.312 -5.789 -5.806 1.00 96.62 108 ALA A C 1
ATOM 814 O O . ALA A 1 108 ? 11.233 -5.231 -5.616 1.00 96.62 108 ALA A O 1
ATOM 815 N N . THR A 1 109 ? 12.462 -7.111 -5.692 1.00 97.69 109 THR A N 1
ATOM 816 C CA . THR A 1 109 ? 11.378 -8.073 -5.420 1.00 97.69 109 THR A CA 1
ATOM 817 C C . THR A 1 109 ? 11.792 -9.102 -4.367 1.00 97.69 109 THR A C 1
ATOM 819 O O . THR A 1 109 ? 12.964 -9.184 -3.983 1.00 97.69 109 THR A O 1
ATOM 822 N N . GLY A 1 110 ? 10.830 -9.899 -3.889 1.00 97.44 110 GLY A N 1
ATOM 823 C CA . GLY A 1 110 ? 11.090 -11.003 -2.965 1.00 97.44 110 GLY A CA 1
ATOM 824 C C . GLY A 1 110 ? 11.873 -10.563 -1.724 1.00 97.44 110 GLY A C 1
ATOM 825 O O . GLY A 1 110 ? 11.577 -9.537 -1.109 1.00 97.44 110 GLY A O 1
ATOM 826 N N . SER A 1 111 ? 12.921 -11.310 -1.378 1.00 97.00 111 SER A N 1
ATOM 827 C CA . SER A 1 111 ? 13.767 -11.035 -0.210 1.00 97.00 111 SER A CA 1
ATOM 828 C C . SER A 1 111 ? 14.526 -9.699 -0.273 1.00 97.00 111 SER A C 1
ATOM 830 O O . SER A 1 111 ? 14.941 -9.207 0.782 1.00 97.00 111 SER A O 1
ATOM 832 N N . ASN A 1 112 ? 14.664 -9.098 -1.461 1.00 97.44 112 ASN A N 1
ATOM 833 C CA . ASN A 1 112 ? 15.265 -7.777 -1.679 1.00 97.44 112 ASN A CA 1
ATOM 834 C C . ASN A 1 112 ? 14.236 -6.633 -1.640 1.00 97.44 112 ASN A C 1
ATOM 836 O O . ASN A 1 112 ? 14.614 -5.470 -1.767 1.00 97.44 112 ASN A O 1
ATOM 840 N N . GLY A 1 113 ? 12.945 -6.944 -1.481 1.00 97.69 113 GLY A N 1
ATOM 841 C CA . GLY A 1 113 ? 11.875 -5.952 -1.415 1.00 97.69 113 GLY A CA 1
ATOM 842 C C . GLY A 1 113 ? 12.026 -4.967 -0.251 1.00 97.69 113 GLY A C 1
ATOM 843 O O . GLY A 1 113 ? 12.738 -5.212 0.731 1.00 97.69 113 GLY A O 1
ATOM 844 N N . LEU A 1 114 ? 11.316 -3.843 -0.348 1.00 97.94 114 LEU A N 1
ATOM 845 C CA . LEU A 1 114 ? 11.347 -2.788 0.659 1.00 97.94 114 LEU A CA 1
ATOM 846 C C . LEU A 1 114 ? 10.669 -3.266 1.940 1.00 97.94 114 LEU A C 1
ATOM 848 O O . LEU A 1 114 ? 9.477 -3.574 1.948 1.00 97.94 114 LEU A O 1
ATOM 852 N N . SER A 1 115 ? 11.438 -3.301 3.026 1.00 98.25 115 SER A N 1
ATOM 853 C CA . SER A 1 115 ? 10.948 -3.657 4.354 1.00 98.25 115 SER A CA 1
ATOM 854 C C . SER A 1 115 ? 10.055 -2.544 4.908 1.00 98.25 115 SER A C 1
ATOM 856 O O . SER A 1 115 ? 10.534 -1.442 5.168 1.00 98.25 115 SER A O 1
ATOM 858 N N . THR A 1 116 ? 8.767 -2.821 5.104 1.00 98.50 116 THR A N 1
ATOM 859 C CA . THR A 1 116 ? 7.769 -1.821 5.510 1.00 98.50 116 THR A CA 1
ATOM 860 C C . THR A 1 116 ? 6.609 -2.447 6.295 1.00 98.50 116 THR A C 1
ATOM 862 O O . THR A 1 116 ? 6.401 -3.662 6.254 1.00 98.50 116 THR A O 1
ATOM 865 N N . LYS A 1 117 ? 5.851 -1.624 7.025 1.00 98.25 117 LYS A N 1
ATOM 866 C CA . LYS A 1 117 ? 4.597 -2.005 7.706 1.00 98.25 117 LYS A CA 1
ATOM 867 C C . LYS A 1 117 ? 3.383 -1.307 7.112 1.00 98.25 117 LYS A C 1
ATOM 869 O O . LYS A 1 117 ? 2.321 -1.911 7.001 1.00 98.25 117 LYS A O 1
ATOM 874 N N . VAL A 1 118 ? 3.544 -0.035 6.751 1.00 98.19 118 VAL A N 1
ATOM 875 C CA . VAL A 1 118 ? 2.508 0.782 6.114 1.00 98.19 118 VAL A CA 1
ATOM 876 C C . VAL A 1 118 ? 3.104 1.412 4.865 1.00 98.19 118 VAL A C 1
ATOM 878 O O . VAL A 1 118 ? 4.178 2.011 4.920 1.00 98.19 118 VAL A O 1
ATOM 881 N N . PHE A 1 119 ? 2.411 1.277 3.739 1.00 97.56 119 PHE A N 1
ATOM 882 C CA . PHE A 1 119 ? 2.940 1.651 2.434 1.00 97.56 119 PHE A CA 1
ATOM 883 C C . PHE A 1 119 ? 1.838 2.111 1.476 1.00 97.56 119 PHE A C 1
ATOM 885 O O . PHE A 1 119 ? 0.658 1.825 1.681 1.00 97.56 119 PHE A O 1
ATOM 892 N N . LEU A 1 120 ? 2.239 2.830 0.427 1.00 97.00 120 LEU A N 1
ATOM 893 C CA . LEU A 1 120 ? 1.372 3.184 -0.696 1.00 97.00 120 LEU A CA 1
ATOM 894 C C . LEU A 1 120 ? 1.302 2.010 -1.675 1.00 97.00 120 LEU A C 1
ATOM 896 O O . LEU A 1 120 ? 2.296 1.303 -1.868 1.00 97.00 120 LEU A O 1
ATOM 900 N N . LEU A 1 121 ? 0.154 1.828 -2.326 1.00 97.62 121 LEU A N 1
ATOM 901 C CA . LEU A 1 121 ? 0.009 0.846 -3.403 1.00 97.62 121 LEU A CA 1
ATOM 902 C C . LEU A 1 121 ? 0.869 1.219 -4.619 1.00 97.62 121 LEU A C 1
ATOM 904 O O . LEU A 1 121 ? 1.214 2.388 -4.800 1.00 97.62 121 LEU A O 1
ATOM 908 N N . SER A 1 122 ? 1.216 0.240 -5.451 1.00 96.88 122 SER A N 1
ATOM 909 C CA . SER A 1 122 ? 1.849 0.488 -6.753 1.00 96.88 122 SER A CA 1
ATOM 910 C C . SER A 1 122 ? 0.837 0.621 -7.889 1.00 96.88 122 SER A C 1
ATOM 912 O O . SER A 1 122 ? -0.326 0.231 -7.754 1.00 96.88 122 SER A O 1
ATOM 914 N N . GLY A 1 123 ? 1.293 1.129 -9.039 1.00 95.94 123 GLY A N 1
ATOM 915 C CA . GLY A 1 123 ? 0.510 1.169 -10.277 1.00 95.94 123 GLY A CA 1
ATOM 916 C C . GLY A 1 123 ? -0.014 -0.210 -10.661 1.00 95.94 123 GLY A C 1
ATOM 917 O O . GLY A 1 123 ? -1.212 -0.374 -10.896 1.00 95.94 123 GLY A O 1
ATOM 918 N N . TYR A 1 124 ? 0.852 -1.224 -10.614 1.00 96.81 124 TYR A N 1
ATOM 919 C CA . TYR A 1 124 ? 0.456 -2.601 -10.905 1.00 96.81 124 TYR A CA 1
ATOM 920 C C . TYR A 1 124 ? -0.574 -3.141 -9.917 1.00 96.81 124 TYR A C 1
ATOM 922 O O . TYR A 1 124 ? -1.528 -3.791 -10.337 1.00 96.81 124 TYR A O 1
ATOM 930 N N . GLU A 1 125 ? -0.443 -2.835 -8.625 1.00 98.12 125 GLU A N 1
ATOM 931 C CA . GLU A 1 125 ? -1.396 -3.277 -7.600 1.00 98.12 125 GLU A CA 1
ATOM 932 C C . GLU A 1 125 ? -2.797 -2.722 -7.803 1.00 98.12 125 GLU A C 1
ATOM 934 O O . GLU A 1 125 ? -3.775 -3.448 -7.600 1.00 98.12 125 GLU A O 1
ATOM 939 N N . VAL A 1 126 ? -2.900 -1.474 -8.262 1.00 97.31 126 VAL A N 1
ATOM 940 C CA . VAL A 1 126 ? -4.192 -0.871 -8.591 1.00 97.31 126 VAL A CA 1
ATOM 941 C C . VAL A 1 126 ? -4.694 -1.270 -9.976 1.00 97.31 126 VAL A C 1
ATOM 943 O O . VAL A 1 126 ? -5.798 -0.874 -10.330 1.00 97.31 126 VAL A O 1
ATOM 946 N N . GLY A 1 127 ? -3.946 -2.066 -10.745 1.00 96.25 127 GLY A N 1
ATOM 947 C CA . GLY A 1 127 ? -4.358 -2.614 -12.040 1.00 96.25 127 GLY A CA 1
ATOM 948 C C . GLY A 1 127 ? -3.917 -1.808 -13.263 1.00 96.25 127 GLY A C 1
ATOM 949 O O . GLY A 1 127 ? -4.464 -2.030 -14.341 1.00 96.25 127 GLY A O 1
ATOM 950 N N . TRP A 1 128 ? -2.970 -0.882 -13.109 1.00 95.69 128 TRP A N 1
ATOM 951 C CA . TRP A 1 128 ? -2.276 -0.248 -14.230 1.00 95.69 128 TRP A CA 1
ATOM 952 C C . TRP A 1 128 ? -1.102 -1.098 -14.713 1.00 95.69 128 TRP A C 1
ATOM 954 O O . TRP A 1 128 ? -0.580 -1.944 -13.991 1.00 95.69 128 TRP A O 1
ATOM 964 N N . THR A 1 129 ? -0.671 -0.864 -15.945 1.00 94.44 129 THR A N 1
ATOM 965 C CA . THR A 1 129 ? 0.444 -1.568 -16.578 1.00 94.44 129 THR A CA 1
ATOM 966 C C . THR A 1 129 ? 1.260 -0.620 -17.454 1.00 94.44 129 THR A C 1
ATOM 968 O O . THR A 1 129 ? 0.898 0.540 -17.657 1.00 94.44 129 THR A O 1
ATOM 971 N N . THR A 1 130 ? 2.338 -1.127 -18.053 1.00 93.19 130 THR A N 1
ATOM 972 C CA . THR A 1 130 ? 3.116 -0.377 -19.052 1.00 93.19 130 THR A CA 1
ATOM 973 C C . THR A 1 130 ? 2.320 -0.011 -20.308 1.00 93.19 130 THR A C 1
ATOM 975 O O . THR A 1 130 ? 2.736 0.879 -21.040 1.00 93.19 130 THR A O 1
ATOM 978 N N . SER A 1 131 ? 1.185 -0.672 -20.570 1.00 93.12 131 SER A N 1
ATOM 979 C CA . SER A 1 131 ? 0.273 -0.289 -21.657 1.00 93.12 131 SER A CA 1
ATOM 980 C C . SER A 1 131 ? -0.519 0.979 -21.337 1.00 93.12 131 SER A C 1
ATOM 982 O O . SER A 1 131 ? -0.930 1.677 -22.257 1.00 93.12 131 SER A O 1
ATOM 984 N N . ASP A 1 132 ? -0.718 1.284 -20.053 1.00 92.62 132 ASP A N 1
ATOM 985 C CA . ASP A 1 132 ? -1.384 2.508 -19.604 1.00 92.62 132 ASP A CA 1
ATOM 986 C C . ASP A 1 132 ? -0.379 3.666 -19.474 1.00 92.62 132 ASP A C 1
ATOM 988 O O . ASP A 1 132 ? -0.690 4.803 -19.820 1.00 92.62 132 ASP A O 1
ATOM 992 N N . ASN A 1 133 ? 0.841 3.376 -19.003 1.00 89.31 133 ASN A N 1
ATOM 993 C CA . ASN A 1 133 ? 1.960 4.319 -18.973 1.00 89.31 133 ASN A CA 1
ATOM 994 C C . ASN A 1 133 ? 3.299 3.566 -19.063 1.00 89.31 133 ASN A C 1
ATOM 996 O O . ASN A 1 133 ? 3.655 2.813 -18.156 1.00 89.31 133 ASN A O 1
ATOM 1000 N N . GLY A 1 134 ? 4.067 3.808 -20.131 1.00 88.81 134 GLY A N 1
ATOM 1001 C CA . GLY A 1 134 ? 5.338 3.124 -20.405 1.00 88.81 134 GLY A CA 1
ATOM 1002 C C . GLY A 1 134 ? 6.432 3.324 -19.349 1.00 88.81 134 GLY A C 1
ATOM 1003 O O . GLY A 1 134 ? 7.387 2.552 -19.324 1.00 88.81 134 GLY A O 1
ATOM 1004 N N . TYR A 1 135 ? 6.282 4.310 -18.461 1.00 86.88 135 TYR A N 1
ATOM 1005 C CA . TYR A 1 135 ? 7.213 4.571 -17.363 1.00 86.88 135 TYR A CA 1
ATOM 1006 C C . TYR A 1 135 ? 6.911 3.767 -16.094 1.00 86.88 135 TYR A C 1
ATOM 1008 O O . TYR A 1 135 ? 7.737 3.767 -15.183 1.00 86.88 135 TYR A O 1
ATOM 1016 N N . PHE A 1 136 ? 5.772 3.062 -16.011 1.00 89.44 136 PHE A N 1
ATOM 1017 C CA . PHE A 1 136 ? 5.455 2.305 -14.803 1.00 89.44 136 PHE A CA 1
ATOM 1018 C C . PHE A 1 136 ? 6.449 1.156 -14.576 1.00 89.44 136 PHE A C 1
ATOM 1020 O O . PHE A 1 136 ? 6.537 0.244 -15.411 1.00 89.44 136 PHE A O 1
ATOM 1027 N N . PRO A 1 137 ? 7.138 1.119 -13.421 1.00 91.31 137 PRO A N 1
ATOM 1028 C CA . PRO A 1 137 ? 7.891 -0.061 -13.033 1.00 91.31 137 PRO A CA 1
ATOM 1029 C C . PRO A 1 137 ? 6.933 -1.228 -12.784 1.00 91.31 137 PRO A C 1
ATOM 1031 O O . PRO A 1 137 ? 5.798 -1.045 -12.353 1.00 91.31 137 PRO A O 1
ATOM 1034 N N . LYS A 1 138 ? 7.397 -2.458 -13.019 1.00 92.88 138 LYS A N 1
ATOM 1035 C CA . LYS A 1 138 ? 6.651 -3.694 -12.708 1.00 92.88 138 LYS A CA 1
ATOM 1036 C C . LYS A 1 138 ? 6.739 -4.034 -11.214 1.00 92.88 138 LYS A C 1
ATOM 1038 O O . LYS A 1 138 ? 7.089 -5.148 -10.834 1.00 92.88 138 LYS A O 1
ATOM 1043 N N . ASP A 1 139 ? 6.468 -3.051 -10.363 1.00 93.81 139 ASP A N 1
ATOM 1044 C CA . ASP A 1 139 ? 6.662 -3.051 -8.907 1.00 93.81 139 ASP A CA 1
ATOM 1045 C C . ASP A 1 139 ? 5.461 -3.596 -8.121 1.00 93.81 139 ASP A C 1
ATOM 1047 O O . ASP A 1 139 ? 5.134 -3.153 -7.014 1.00 93.81 139 ASP A O 1
ATOM 1051 N N . GLY A 1 140 ? 4.795 -4.594 -8.692 1.00 96.81 140 GLY A N 1
ATOM 1052 C CA . GLY A 1 140 ? 3.713 -5.320 -8.052 1.00 96.81 140 GLY A CA 1
ATOM 1053 C C . GLY A 1 140 ? 2.928 -6.179 -9.028 1.00 96.81 140 GLY A C 1
ATOM 1054 O O . GLY A 1 140 ? 3.276 -6.319 -10.200 1.00 96.81 140 GLY A O 1
ATOM 1055 N N . VAL A 1 141 ? 1.833 -6.739 -8.526 1.00 97.06 141 VAL A N 1
ATOM 1056 C CA . VAL A 1 141 ? 0.805 -7.409 -9.326 1.00 97.06 141 VAL A CA 1
ATOM 1057 C C . VAL A 1 141 ? -0.558 -6.902 -8.887 1.00 97.06 141 VAL A C 1
ATOM 1059 O O . VAL A 1 141 ? -0.736 -6.546 -7.723 1.00 97.06 141 VAL A O 1
ATOM 1062 N N . ARG A 1 142 ? -1.529 -6.897 -9.801 1.00 97.44 142 ARG A N 1
ATOM 1063 C CA . ARG A 1 142 ? -2.887 -6.437 -9.502 1.00 97.44 142 ARG A CA 1
ATOM 1064 C C . ARG A 1 142 ? -3.473 -7.178 -8.305 1.00 97.44 142 ARG A C 1
ATOM 1066 O O . ARG A 1 142 ? -3.551 -8.406 -8.314 1.00 97.44 142 ARG A O 1
ATOM 1073 N N . LEU A 1 143 ? -3.932 -6.418 -7.314 1.00 98.38 143 LEU A N 1
ATOM 1074 C CA . LEU A 1 143 ? -4.630 -6.975 -6.160 1.00 98.38 143 LEU A CA 1
ATOM 1075 C C . LEU A 1 143 ? -6.071 -7.327 -6.532 1.00 98.38 143 LEU A C 1
ATOM 1077 O O . LEU A 1 143 ? -6.696 -6.665 -7.365 1.00 98.38 143 LEU A O 1
ATOM 1081 N N . ALA A 1 144 ? -6.618 -8.346 -5.874 1.00 97.94 144 ALA A N 1
ATOM 1082 C CA . ALA A 1 144 ? -7.915 -8.935 -6.199 1.00 97.94 144 ALA A CA 1
ATOM 1083 C C . ALA A 1 144 ? -9.088 -7.935 -6.201 1.00 97.94 144 ALA A C 1
ATOM 1085 O O . ALA A 1 144 ? -10.073 -8.149 -6.904 1.00 97.94 144 ALA A O 1
ATOM 1086 N N . TYR A 1 145 ? -9.002 -6.851 -5.424 1.00 97.88 145 TYR A N 1
ATOM 1087 C CA . TYR A 1 145 ? -10.047 -5.825 -5.364 1.00 97.88 145 TYR A CA 1
ATOM 1088 C C . TYR A 1 145 ? -10.150 -4.952 -6.621 1.00 97.88 145 TYR A C 1
ATOM 1090 O O . TYR A 1 145 ? -11.232 -4.440 -6.923 1.00 97.88 145 TYR A O 1
ATOM 1098 N N . PHE A 1 146 ? -9.048 -4.758 -7.348 1.00 97.62 146 PHE A N 1
ATOM 1099 C CA . PHE A 1 146 ? -8.988 -3.790 -8.439 1.00 97.62 146 PHE A CA 1
ATOM 1100 C C . PHE A 1 146 ? -9.280 -4.417 -9.804 1.00 97.62 146 PHE A C 1
ATOM 1102 O O . PHE A 1 146 ? -8.922 -5.560 -10.091 1.00 97.62 146 PHE A O 1
ATOM 1109 N N . GLY A 1 147 ? -9.912 -3.633 -10.679 1.00 93.88 147 GLY A N 1
ATOM 1110 C CA . GLY A 1 147 ? -10.035 -3.932 -12.108 1.00 93.88 147 GLY A CA 1
ATOM 1111 C C . GLY A 1 147 ? -8.794 -3.500 -12.895 1.00 93.88 147 GLY A C 1
ATOM 1112 O O . GLY A 1 147 ? -7.963 -2.749 -12.389 1.00 93.88 147 GLY A O 1
ATOM 1113 N N . ASN A 1 148 ? -8.679 -3.967 -14.137 1.00 91.88 148 ASN A N 1
ATOM 1114 C CA . ASN A 1 148 ? -7.605 -3.553 -15.041 1.00 91.88 148 ASN A CA 1
ATOM 1115 C C . ASN A 1 148 ? -7.862 -2.146 -15.587 1.00 91.88 148 ASN A C 1
ATOM 1117 O O . ASN A 1 148 ? -9.010 -1.779 -15.844 1.00 91.88 148 ASN A O 1
ATOM 1121 N N . SER A 1 149 ? -6.794 -1.390 -15.823 1.00 89.25 149 SER A N 1
ATOM 1122 C CA . SER A 1 149 ? -6.824 -0.141 -16.586 1.00 89.25 149 SER A CA 1
ATOM 1123 C C . SER A 1 149 ? -7.958 0.798 -16.139 1.00 89.25 149 SER A C 1
ATOM 1125 O O . SER A 1 149 ? -8.244 0.909 -14.942 1.00 89.25 149 SER A O 1
ATOM 1127 N N . SER A 1 150 ? -8.629 1.478 -17.071 1.00 85.88 150 SER A N 1
ATOM 1128 C CA . SER A 1 150 ? -9.736 2.393 -16.779 1.00 85.88 150 SER A CA 1
ATOM 1129 C C . SER A 1 150 ? -10.988 1.696 -16.231 1.00 85.88 150 SER A C 1
ATOM 1131 O O . SER A 1 150 ? -11.747 2.319 -15.486 1.00 85.88 150 SER A O 1
ATOM 1133 N N . SER A 1 151 ? -11.190 0.398 -16.499 1.00 86.00 151 SER A N 1
ATOM 1134 C CA . SER A 1 151 ? -12.332 -0.350 -15.948 1.00 86.00 151 SER A CA 1
ATOM 1135 C C . SER A 1 151 ? -12.241 -0.514 -14.425 1.00 86.00 151 SER A C 1
ATOM 1137 O O . SER A 1 151 ? -13.244 -0.790 -13.768 1.00 86.00 151 SER A O 1
ATOM 1139 N N . GLY A 1 152 ? -11.047 -0.329 -13.848 1.00 86.88 152 GLY A N 1
ATOM 1140 C CA . GLY A 1 152 ? -10.809 -0.308 -12.406 1.00 86.88 152 GLY A CA 1
ATOM 1141 C C . GLY A 1 152 ? -11.095 1.031 -11.715 1.00 86.88 152 GLY A C 1
ATOM 1142 O O . GLY A 1 152 ? -11.065 1.073 -10.486 1.00 86.88 152 GLY A O 1
ATOM 1143 N N . ASN A 1 153 ? -11.385 2.117 -12.446 1.00 90.06 153 ASN A N 1
ATOM 1144 C CA . ASN A 1 153 ? -11.439 3.473 -11.875 1.00 90.06 153 ASN A CA 1
ATOM 1145 C C . ASN A 1 153 ? -12.475 3.638 -10.755 1.00 90.06 153 ASN A C 1
ATOM 1147 O O . ASN A 1 153 ? -12.187 4.288 -9.754 1.00 90.06 153 ASN A O 1
ATOM 1151 N N . SER A 1 154 ? -13.637 2.985 -10.853 1.00 92.62 154 SER A N 1
ATOM 1152 C CA . SER A 1 154 ? -14.667 3.028 -9.800 1.00 92.62 154 SER A CA 1
ATOM 1153 C C . SER A 1 154 ? -14.193 2.461 -8.454 1.00 92.62 154 SER A C 1
ATOM 1155 O O . SER A 1 154 ? -14.772 2.768 -7.414 1.00 92.62 154 SER A O 1
ATOM 1157 N N . LYS A 1 155 ? -13.126 1.651 -8.454 1.00 93.81 155 LYS A N 1
ATOM 1158 C CA . LYS A 1 155 ? -12.497 1.074 -7.257 1.00 93.81 155 LYS A CA 1
ATOM 1159 C C . LYS A 1 155 ? -11.313 1.896 -6.740 1.00 93.81 155 LYS A C 1
ATOM 1161 O O . LYS A 1 155 ? -10.787 1.561 -5.685 1.00 93.81 155 LYS A O 1
ATOM 1166 N N . ARG A 1 156 ? -10.912 2.959 -7.448 1.00 95.06 156 ARG A N 1
ATOM 1167 C CA . ARG A 1 156 ? -9.798 3.858 -7.094 1.00 95.06 156 ARG A CA 1
ATOM 1168 C C . ARG A 1 156 ? -10.269 5.235 -6.614 1.00 95.06 156 ARG A C 1
ATOM 1170 O O . ARG A 1 156 ? -9.454 6.136 -6.482 1.00 95.06 156 ARG A O 1
ATOM 1177 N N . ILE A 1 157 ? -11.565 5.423 -6.375 1.00 94.75 157 ILE A N 1
ATOM 1178 C CA . ILE A 1 157 ? -12.092 6.688 -5.853 1.00 94.75 157 ILE A CA 1
ATOM 1179 C C . ILE A 1 157 ? -11.744 6.792 -4.366 1.00 94.75 157 ILE A C 1
ATOM 1181 O O . ILE A 1 157 ? -12.096 5.899 -3.595 1.00 94.75 157 ILE A O 1
ATOM 1185 N N . ALA A 1 158 ? -11.102 7.894 -3.983 1.00 96.00 158 ALA A N 1
ATOM 1186 C CA . ALA A 1 158 ? -10.861 8.277 -2.597 1.00 96.00 158 ALA A CA 1
ATOM 1187 C C . ALA A 1 158 ? -11.378 9.702 -2.370 1.00 96.00 158 ALA A C 1
ATOM 1189 O O . ALA A 1 158 ? -11.286 10.550 -3.264 1.00 96.00 158 ALA A O 1
ATOM 1190 N N . TYR A 1 159 ? -11.923 9.969 -1.184 1.00 96.25 159 TYR A N 1
ATOM 1191 C CA . TYR A 1 159 ? -12.415 11.298 -0.832 1.00 96.25 159 TYR A CA 1
ATOM 1192 C C . TYR A 1 159 ? -11.438 12.025 0.096 1.00 96.25 159 TYR A C 1
ATOM 1194 O O . TYR A 1 159 ? -10.840 11.424 0.991 1.00 96.25 159 TYR A O 1
ATOM 1202 N N . ASN A 1 160 ? -11.298 13.336 -0.101 1.00 93.56 160 ASN A N 1
ATOM 1203 C CA . ASN A 1 160 ? -10.718 14.261 0.868 1.00 93.56 160 ASN A CA 1
ATOM 1204 C C . ASN A 1 160 ? -11.845 15.165 1.384 1.00 93.56 160 ASN A C 1
ATOM 1206 O O . ASN A 1 160 ? -12.281 16.101 0.709 1.00 93.56 160 ASN A O 1
ATOM 1210 N N . GLY A 1 161 ? -12.389 14.819 2.552 1.00 90.75 161 GLY A N 1
ATOM 1211 C CA . GLY A 1 161 ? -13.659 15.375 3.014 1.00 90.75 161 GLY A CA 1
ATOM 1212 C C . GLY A 1 161 ? -14.816 14.873 2.147 1.00 90.75 161 GLY A C 1
ATOM 1213 O O . GLY A 1 161 ? -15.011 13.668 2.023 1.00 90.75 161 GLY A O 1
ATOM 1214 N N . SER A 1 162 ? -15.579 15.788 1.548 1.00 91.62 162 SER A N 1
ATOM 1215 C CA . SER A 1 162 ? -16.746 15.448 0.715 1.00 91.62 162 SER A CA 1
ATOM 1216 C C . SER A 1 162 ? -16.437 15.357 -0.783 1.00 91.62 162 SER A C 1
ATOM 1218 O O . SER A 1 162 ? -17.324 15.023 -1.567 1.00 91.62 162 SER A O 1
ATOM 1220 N N . SER A 1 163 ? -15.199 15.649 -1.191 1.00 94.19 163 SER A N 1
ATOM 1221 C CA . SER A 1 163 ? -14.805 15.726 -2.600 1.00 94.19 163 SER A CA 1
ATOM 1222 C C . SER A 1 163 ? -13.895 14.569 -2.979 1.00 94.19 163 SER A C 1
ATOM 1224 O O . SER A 1 163 ? -12.966 14.242 -2.240 1.00 94.19 163 SER A O 1
ATOM 1226 N N . ALA A 1 164 ? -14.145 13.966 -4.143 1.00 95.38 164 ALA A N 1
ATOM 1227 C CA . ALA A 1 164 ? -13.205 13.023 -4.734 1.00 95.38 164 ALA A CA 1
ATOM 1228 C C . ALA A 1 164 ? -11.886 13.747 -5.036 1.00 95.38 164 ALA A C 1
ATOM 1230 O O . ALA A 1 164 ? -11.900 14.892 -5.495 1.00 95.38 164 ALA A O 1
ATOM 1231 N N . ALA A 1 165 ? -10.765 13.093 -4.755 1.00 95.00 165 ALA A N 1
ATOM 1232 C CA . ALA A 1 165 ? -9.444 13.673 -4.940 1.00 95.00 165 ALA A CA 1
ATOM 1233 C C . ALA A 1 165 ? -8.433 12.616 -5.390 1.00 95.00 165 ALA A C 1
ATOM 1235 O O . ALA A 1 165 ? -8.572 11.425 -5.097 1.00 95.00 165 ALA A O 1
ATOM 1236 N N . ASP A 1 166 ? -7.404 13.083 -6.091 1.00 91.44 166 ASP A N 1
ATOM 1237 C CA . ASP A 1 166 ? -6.295 12.243 -6.520 1.00 91.44 166 ASP A CA 1
ATOM 1238 C C . ASP A 1 166 ? -5.461 11.781 -5.320 1.00 91.44 166 ASP A C 1
ATOM 1240 O O . ASP A 1 166 ? -5.294 12.488 -4.321 1.00 91.44 166 ASP A O 1
ATOM 1244 N N . TRP A 1 167 ? -4.906 10.578 -5.435 1.00 92.75 167 TRP A N 1
ATOM 1245 C CA . TRP A 1 167 ? -4.027 9.980 -4.439 1.00 92.75 167 TRP A CA 1
ATOM 1246 C C . TRP A 1 167 ? -2.841 9.308 -5.121 1.00 92.75 167 TRP A C 1
ATOM 1248 O O . TRP A 1 167 ? -2.905 8.897 -6.279 1.00 92.75 167 TRP A O 1
ATOM 1258 N N . TRP A 1 168 ? -1.736 9.227 -4.386 1.00 90.50 168 TRP A N 1
ATOM 1259 C CA . TRP A 1 168 ? -0.440 8.865 -4.943 1.00 90.50 168 TRP A CA 1
ATOM 1260 C C . TRP A 1 168 ? -0.082 7.404 -4.695 1.00 90.50 168 TRP A C 1
ATOM 1262 O O . TRP A 1 168 ? -0.472 6.792 -3.697 1.00 90.50 168 TRP A O 1
ATOM 1272 N N . LEU A 1 169 ? 0.703 6.869 -5.624 1.00 93.44 169 LEU A N 1
ATOM 1273 C CA . LEU A 1 169 ? 1.233 5.513 -5.611 1.00 93.44 169 LEU A CA 1
ATOM 1274 C C . LEU A 1 169 ? 2.708 5.544 -5.203 1.00 93.44 169 LEU A C 1
ATOM 1276 O O . LEU A 1 169 ? 3.352 6.591 -5.230 1.00 93.44 169 LEU A O 1
ATOM 1280 N N . ARG A 1 170 ? 3.262 4.388 -4.830 1.00 93.75 170 ARG A N 1
ATOM 1281 C CA . ARG A 1 170 ? 4.715 4.258 -4.629 1.00 93.75 170 ARG A CA 1
ATOM 1282 C C . ARG A 1 170 ? 5.505 4.191 -5.937 1.00 93.75 170 ARG A C 1
ATOM 1284 O O . ARG A 1 170 ? 6.721 4.348 -5.903 1.00 93.75 170 ARG A O 1
ATOM 1291 N N . SER A 1 171 ? 4.830 3.908 -7.048 1.00 90.69 171 SER A N 1
ATOM 1292 C CA . SER A 1 171 ? 5.436 3.909 -8.375 1.00 90.69 171 SER A CA 1
ATOM 1293 C C . SER A 1 171 ? 5.751 5.363 -8.769 1.00 90.69 171 SER A C 1
ATOM 1295 O O . SER A 1 171 ? 4.818 6.168 -8.748 1.00 90.69 171 SER A O 1
ATOM 1297 N N . PRO A 1 172 ? 7.025 5.701 -9.046 1.00 80.94 172 PRO A N 1
ATOM 1298 C CA . PRO A 1 172 ? 7.474 7.058 -9.363 1.00 80.94 172 PRO A CA 1
ATOM 1299 C C . PRO A 1 172 ? 7.011 7.566 -10.731 1.00 80.94 172 PRO A C 1
ATOM 1301 O O . PRO A 1 172 ? 6.597 6.736 -11.574 1.00 80.94 172 PRO A O 1
#

Foldseek 3Di:
DDDDDLLPDDFQDWDWWFFQNDTFTKTFQAAAAQDPVFFANLSHGTDIDGQADPDDDDQDDFLALLPGPVQVCFQPVRLVRTDPVVSVVQTFTFFWAFHGGDPPTDIAGYPRGDGHRGFFAACQCQAEDCVQPVQWDPRDHHTPNADHDPVRVVVVFHDDPPDTDDDDGSTD

InterPro domains:
  IPR046240 Domain of unknown function DUF6273 [PF19789] (44-172)

Secondary structure (DSSP, 8-state):
-----GGGSPTT-EEEEEETTEEEEEEEEEES-S-TTTS-GGG-SEEEEESS--------SS--STT-HHHHHIIIIIHHHB-HHHHHHPPPEEE-EEESSGGG-EEE-GGGSEEESS-PPPTTTTT--TTT-TT--------TTPPSGGGGGGGS-EEETTEEE----S--

pLDDT: mean 93.27, std 7.57, range [49.5, 98.56]

Radius of gyration: 15.59 Å; chains: 1; bounding box: 38×32×42 Å

Sequence (172 aa):
MANVKLGTKAVGSIVKIKVNGASKDFIVVQQGNPNTSTYDSSCNGTWLLMKDIYTTSTFGNNNSYKDSSIHTYLNGTFYNLIDSNIRAAIKQVKIPYQNGTGSGGSLATGSNGLSTKVFLLSGYEVGWTTSDNGYFPKDGVRLAYFGNSSSGNSKRIAYNGSSAADWWLRSP

Organism: NCBI:txid214851